Protein AF-W1YJQ4-F1 (afdb_monomer_lite)

Secondary structure (DSSP, 8-state):
-HHHHHHHTT-EEEEES-GGGS--SHHHHHHHHHHHHHT-EEEEES-HHHHTTT-S------SS-TTS-THHHHHHHHHHGGG--

pLDDT: mean 89.8, std 4.42, range [64.12, 94.44]

Radius of gyration: 14.17 Å; chains: 1; bounding box: 32×25×35 Å

InterPro domains:
  IPR006131 Aspartate/ornithine carbamoyltransferase, Asp/Orn-binding domain [PF00185] (2-85)
  IPR036901 Aspartate/ornithine carbamoyltransferase superfamily [G3DSA:3.40.50.1370] (1-85)
  IPR036901 Aspartate/ornithine carbamoyltransferase superfamily [SSF53671] (2-85)

Sequence (85 aa):
ALMSGAPGMGMDFRLIGPKQYWPAGPFYEECLKVAKETGATITYTDDVAEGVKGLDVIYTGVWVTMGDTYDMWEERINTFKPFQV

Organism: NCBI:txid408170

Structure (mmCIF, N/CA/C/O backbone):
data_AF-W1YJQ4-F1
#
_entry.id   AF-W1YJQ4-F1
#
loop_
_atom_site.group_PDB
_atom_site.id
_atom_site.type_symbol
_atom_site.label_atom_id
_atom_site.label_alt_id
_atom_site.label_comp_id
_atom_site.label_asym_id
_atom_site.label_entity_id
_atom_site.label_seq_id
_atom_site.pdbx_PDB_ins_code
_atom_site.Cartn_x
_atom_site.Cartn_y
_atom_site.Cartn_z
_atom_site.occupancy
_atom_site.B_iso_or_equiv
_atom_site.auth_seq_id
_atom_site.auth_comp_id
_atom_site.auth_asym_id
_atom_site.auth_atom_id
_atom_site.pdbx_PDB_model_num
ATOM 1 N N . ALA A 1 1 ? -3.066 13.008 -1.828 1.00 64.12 1 ALA A N 1
ATOM 2 C CA . ALA A 1 1 ? -4.528 13.091 -2.034 1.00 64.12 1 ALA A CA 1
ATOM 3 C C . ALA A 1 1 ? -5.243 11.881 -1.437 1.00 64.12 1 ALA A C 1
ATOM 5 O O . ALA A 1 1 ? -5.926 12.060 -0.443 1.00 64.12 1 ALA A O 1
ATOM 6 N N . LEU A 1 2 ? -5.047 10.661 -1.959 1.00 80.25 2 LEU A N 1
ATOM 7 C CA . LEU A 1 2 ? -5.722 9.458 -1.434 1.00 80.25 2 LEU A CA 1
ATOM 8 C C . LEU A 1 2 ? -5.372 9.174 0.034 1.00 80.25 2 LEU A C 1
ATOM 10 O O . LEU A 1 2 ? -6.256 9.030 0.867 1.00 80.25 2 LEU A O 1
ATOM 14 N N . MET A 1 3 ? -4.079 9.214 0.355 1.00 79.31 3 MET A N 1
ATOM 15 C CA . MET A 1 3 ? -3.572 8.930 1.696 1.00 79.31 3 MET A CA 1
ATOM 16 C C . MET A 1 3 ? -4.016 9.934 2.772 1.00 79.31 3 MET A C 1
ATOM 18 O O . MET A 1 3 ? -4.145 9.561 3.925 1.00 79.31 3 MET A O 1
ATOM 22 N N . SER A 1 4 ? -4.253 11.197 2.414 1.00 80.88 4 SER A N 1
ATOM 23 C CA . SER A 1 4 ? -4.753 12.215 3.348 1.00 80.88 4 SER A CA 1
ATOM 24 C C . SER A 1 4 ? -6.283 12.245 3.402 1.00 80.88 4 SER A C 1
ATOM 26 O O . SER A 1 4 ? -6.862 12.517 4.448 1.00 80.88 4 SER A O 1
ATOM 28 N N . GLY A 1 5 ? -6.947 11.975 2.273 1.00 83.88 5 GLY A N 1
ATOM 29 C CA . GLY A 1 5 ? -8.402 12.044 2.149 1.00 83.88 5 GLY A CA 1
ATOM 30 C C . GLY A 1 5 ? -9.121 10.851 2.770 1.00 83.88 5 GLY A C 1
ATOM 31 O O . GLY A 1 5 ? -10.109 11.046 3.470 1.00 83.88 5 GLY A O 1
ATOM 32 N N . ALA A 1 6 ? -8.616 9.631 2.565 1.00 87.31 6 ALA A N 1
ATOM 33 C CA . ALA A 1 6 ? -9.274 8.424 3.063 1.00 87.31 6 ALA A CA 1
ATOM 34 C C . ALA A 1 6 ? -9.327 8.364 4.606 1.00 87.31 6 ALA A C 1
ATOM 36 O O . ALA A 1 6 ? -10.416 8.140 5.142 1.00 87.31 6 ALA A O 1
ATOM 37 N N . PRO A 1 7 ? -8.238 8.676 5.344 1.00 85.38 7 PRO A N 1
ATOM 38 C CA . PRO A 1 7 ? -8.302 8.778 6.798 1.00 85.38 7 PRO A CA 1
ATOM 39 C C . PRO A 1 7 ? -9.259 9.865 7.276 1.00 85.38 7 PRO A C 1
ATOM 41 O O . PRO A 1 7 ? -10.031 9.625 8.197 1.00 85.38 7 PRO A O 1
ATOM 44 N N . GLY A 1 8 ? -9.274 11.034 6.628 1.00 84.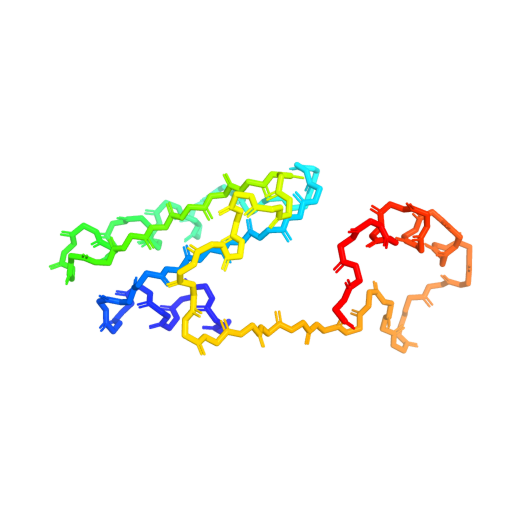81 8 GLY A N 1
ATOM 45 C CA . GLY A 1 8 ? -10.182 12.130 6.986 1.00 84.81 8 GLY A CA 1
ATOM 46 C C . GLY A 1 8 ? -11.670 11.789 6.832 1.00 84.81 8 GLY A C 1
ATOM 47 O O . GLY A 1 8 ? -12.506 12.411 7.478 1.00 84.81 8 GLY A O 1
ATOM 48 N N . MET A 1 9 ? -12.001 10.787 6.013 1.00 88.19 9 MET A N 1
ATOM 49 C CA . MET A 1 9 ? -13.372 10.319 5.783 1.00 88.19 9 MET A CA 1
ATOM 50 C C . MET A 1 9 ? -13.733 9.048 6.570 1.00 88.19 9 MET A C 1
ATOM 52 O O . MET A 1 9 ? -14.842 8.546 6.409 1.00 88.19 9 MET A O 1
ATOM 56 N N . GLY A 1 10 ? -12.834 8.514 7.408 1.00 88.88 10 GLY A N 1
ATOM 57 C CA . GLY A 1 10 ? -13.106 7.291 8.178 1.00 88.88 10 GLY A CA 1
ATOM 58 C C . GLY A 1 10 ? -13.023 5.992 7.361 1.00 88.88 10 GLY A C 1
ATOM 59 O O . GLY A 1 10 ? -13.602 4.986 7.759 1.00 88.88 10 GLY A O 1
ATOM 60 N N . MET A 1 11 ? -12.359 5.998 6.199 1.00 91.38 11 MET A N 1
ATOM 61 C CA . MET A 1 11 ? -12.335 4.855 5.272 1.00 91.38 11 MET A CA 1
ATOM 62 C C . MET A 1 11 ? -11.267 3.805 5.636 1.00 91.38 11 MET A C 1
ATOM 64 O O . MET A 1 11 ? -10.255 4.130 6.256 1.00 91.38 11 MET A O 1
ATOM 68 N N . ASP A 1 12 ? -11.445 2.555 5.189 1.00 92.38 12 ASP A N 1
ATOM 69 C CA . ASP A 1 12 ? -10.354 1.566 5.147 1.00 92.38 12 ASP A CA 1
ATOM 70 C C . ASP A 1 12 ? -9.450 1.870 3.946 1.00 92.38 12 ASP A C 1
ATOM 72 O O . ASP A 1 12 ? -9.838 1.705 2.786 1.00 92.38 12 ASP A O 1
ATOM 76 N N . PHE A 1 13 ? -8.251 2.371 4.227 1.00 93.06 13 PHE A N 1
ATOM 77 C CA . PHE A 1 13 ? -7.248 2.697 3.229 1.00 93.06 13 PHE A CA 1
ATOM 78 C C . PHE A 1 13 ? -6.127 1.663 3.250 1.00 93.06 13 PHE A C 1
ATOM 80 O O . PHE A 1 13 ? -5.399 1.524 4.236 1.00 93.06 13 PHE A O 1
ATOM 87 N N . ARG A 1 14 ? -5.932 0.983 2.119 1.00 93.06 14 ARG A N 1
ATOM 88 C CA . ARG A 1 14 ? -4.853 0.009 1.946 1.00 93.06 14 ARG A CA 1
ATOM 89 C C . ARG A 1 14 ? -3.919 0.446 0.835 1.00 93.06 14 ARG A C 1
ATOM 91 O O . ARG A 1 14 ? -4.359 0.702 -0.284 1.00 93.06 14 ARG A O 1
ATOM 98 N N . LEU A 1 15 ? -2.629 0.506 1.140 1.00 93.19 15 LEU A N 1
ATOM 99 C CA . LEU A 1 15 ? -1.590 0.728 0.145 1.00 93.19 15 LEU A CA 1
ATOM 100 C C . LEU A 1 15 ? -0.849 -0.590 -0.067 1.00 93.19 15 LEU A C 1
ATOM 102 O O . LEU A 1 15 ? -0.163 -1.099 0.820 1.00 93.19 15 LEU A O 1
ATOM 106 N N . ILE A 1 16 ? -1.052 -1.141 -1.260 1.00 94.00 16 ILE A N 1
ATOM 107 C CA . ILE A 1 16 ? -0.565 -2.454 -1.666 1.00 94.00 16 ILE A CA 1
ATOM 108 C C . ILE A 1 16 ? 0.592 -2.220 -2.625 1.00 94.00 16 ILE A C 1
ATOM 110 O O . ILE A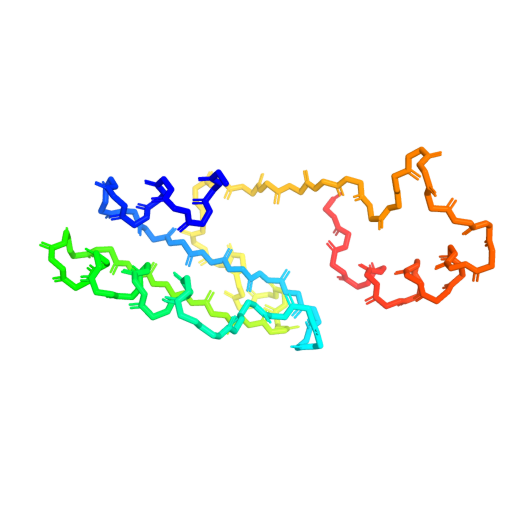 1 16 ? 0.392 -1.700 -3.724 1.00 94.00 16 ILE A O 1
ATOM 114 N N . GLY A 1 17 ? 1.809 -2.532 -2.201 1.00 93.69 17 GLY A N 1
ATOM 115 C CA . GLY A 1 17 ? 2.975 -2.198 -3.004 1.00 93.69 17 GLY A CA 1
ATOM 116 C C . GLY A 1 17 ? 4.308 -2.562 -2.367 1.00 93.69 17 GLY A C 1
ATOM 117 O O . GLY A 1 17 ? 4.363 -2.955 -1.199 1.00 93.69 17 GLY A O 1
ATOM 118 N N . PRO A 1 18 ? 5.407 -2.380 -3.117 1.00 92.31 18 PRO A N 1
ATOM 119 C CA . PRO A 1 18 ? 6.746 -2.685 -2.640 1.00 92.31 18 PRO A CA 1
ATOM 120 C C . PRO A 1 18 ? 7.100 -1.842 -1.408 1.00 92.31 18 PRO A C 1
ATOM 122 O O . PRO A 1 18 ? 6.932 -0.620 -1.416 1.00 92.31 18 PRO A O 1
ATOM 125 N N . LYS A 1 19 ? 7.662 -2.487 -0.378 1.00 90.38 19 LYS A N 1
ATOM 126 C CA . LYS A 1 19 ? 8.027 -1.871 0.915 1.00 90.38 19 LYS A CA 1
ATOM 127 C C . LYS A 1 19 ? 8.864 -0.598 0.795 1.00 90.38 19 LYS A C 1
ATOM 129 O O . LYS A 1 19 ? 8.703 0.322 1.587 1.00 90.38 19 LYS A O 1
ATOM 134 N N . GLN A 1 20 ? 9.732 -0.527 -0.212 1.00 89.56 20 GLN A N 1
ATOM 135 C CA . GLN A 1 20 ? 10.603 0.630 -0.443 1.00 89.56 20 GLN A CA 1
ATOM 136 C C . GLN A 1 20 ? 9.851 1.920 -0.812 1.00 89.56 20 GLN A C 1
ATOM 138 O O . GLN A 1 20 ? 10.413 3.002 -0.68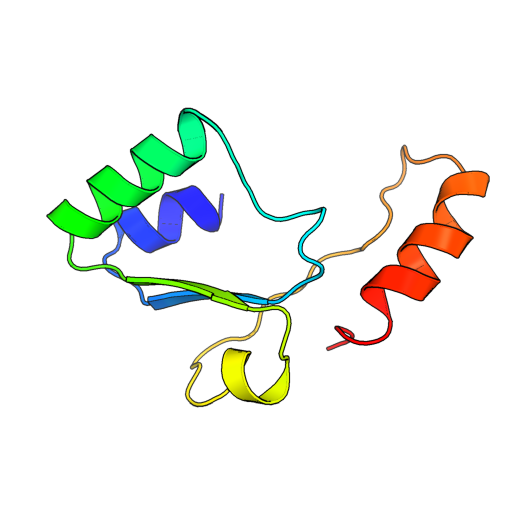5 1.00 89.56 20 GLN A O 1
ATOM 143 N N . TYR A 1 21 ? 8.591 1.816 -1.246 1.00 88.56 21 TYR A N 1
ATOM 144 C CA . TYR A 1 21 ? 7.739 2.961 -1.581 1.00 88.56 21 TYR A CA 1
ATOM 145 C C . TYR A 1 21 ? 6.673 3.241 -0.521 1.00 88.56 21 TYR A C 1
ATOM 147 O O . TYR A 1 21 ? 5.772 4.050 -0.752 1.00 88.56 21 TYR A O 1
ATOM 155 N N . TRP A 1 22 ? 6.738 2.572 0.633 1.00 90.06 22 TRP A N 1
ATOM 156 C CA . TRP A 1 22 ? 5.799 2.853 1.706 1.00 90.06 22 TRP A CA 1
ATOM 157 C C . TRP A 1 22 ? 6.050 4.253 2.275 1.00 90.06 22 TRP A C 1
ATOM 159 O O . TRP A 1 22 ? 7.200 4.655 2.474 1.00 90.06 22 TRP A O 1
ATOM 169 N N . PRO A 1 23 ? 4.982 5.020 2.531 1.00 86.56 23 PRO A N 1
ATOM 170 C CA . PRO A 1 23 ? 5.104 6.361 3.070 1.00 86.56 23 PRO A CA 1
ATOM 171 C C . PRO A 1 23 ? 5.683 6.311 4.486 1.00 86.56 23 PRO A C 1
ATOM 173 O O . PRO A 1 23 ? 5.297 5.486 5.313 1.00 86.56 23 PRO A O 1
ATOM 176 N N . ALA A 1 24 ? 6.597 7.231 4.773 1.00 88.00 24 ALA A N 1
ATOM 177 C CA . ALA A 1 24 ? 7.244 7.358 6.070 1.00 88.00 24 ALA A CA 1
ATOM 178 C C . ALA A 1 24 ? 7.385 8.834 6.465 1.00 88.00 24 ALA A C 1
ATOM 180 O O . ALA A 1 24 ? 7.299 9.735 5.627 1.00 88.00 24 ALA A O 1
ATOM 181 N N . GLY A 1 25 ? 7.625 9.076 7.755 1.00 89.81 25 GLY A N 1
ATOM 182 C CA . GLY A 1 25 ? 7.906 10.405 8.293 1.00 89.81 25 GLY A CA 1
ATOM 183 C C . GLY A 1 25 ? 6.673 11.182 8.781 1.00 89.81 25 GLY A C 1
ATOM 184 O O . GLY A 1 25 ? 5.593 10.609 8.939 1.00 89.81 25 GLY A O 1
ATOM 185 N N . PRO A 1 26 ? 6.824 12.499 9.021 1.00 89.44 26 PRO A N 1
ATOM 186 C CA . PRO A 1 26 ? 5.847 13.299 9.767 1.00 89.44 26 PRO A CA 1
ATOM 187 C C . PRO A 1 26 ? 4.446 13.326 9.148 1.00 89.44 26 PRO A C 1
ATOM 189 O O . PRO A 1 26 ? 3.449 13.268 9.861 1.00 89.44 26 PRO A O 1
ATOM 192 N N . PHE A 1 27 ? 4.364 13.359 7.814 1.00 88.06 27 PHE A N 1
ATOM 193 C CA . PHE A 1 27 ? 3.089 13.342 7.093 1.00 88.06 27 PHE A CA 1
ATOM 194 C C . PHE A 1 27 ? 2.314 12.037 7.319 1.00 88.06 27 PHE A C 1
ATOM 196 O O . PHE A 1 27 ? 1.096 12.041 7.493 1.00 88.06 27 PHE A O 1
ATOM 203 N N . TYR A 1 28 ? 3.019 10.905 7.342 1.00 88.69 28 TYR A N 1
ATOM 204 C CA . TYR A 1 28 ? 2.395 9.618 7.619 1.00 88.69 28 TYR A CA 1
ATOM 205 C C . TYR A 1 28 ? 1.904 9.540 9.069 1.00 88.69 28 TYR A C 1
ATOM 207 O O . TYR A 1 28 ? 0.783 9.096 9.315 1.00 88.69 28 TYR A O 1
ATOM 215 N N . GLU A 1 29 ? 2.695 10.031 10.023 1.00 90.69 29 GLU A N 1
ATOM 216 C CA . GLU A 1 29 ? 2.285 10.096 11.429 1.00 90.69 29 GLU A CA 1
ATOM 217 C C . GLU A 1 29 ? 1.038 10.961 11.636 1.00 90.69 29 GLU A C 1
ATOM 219 O O . GLU A 1 29 ? 0.179 10.626 12.452 1.00 90.69 29 GLU A O 1
ATOM 224 N N . GLU A 1 30 ? 0.908 12.055 10.889 1.00 90.81 30 GLU A N 1
ATOM 225 C CA . GLU A 1 30 ? -0.294 12.886 10.888 1.00 90.81 30 GLU A CA 1
ATOM 226 C C . GLU A 1 30 ? -1.505 12.120 10.342 1.00 90.81 30 GLU A C 1
ATOM 228 O O . GLU A 1 30 ? -2.549 12.081 10.994 1.00 90.81 30 GLU A O 1
ATOM 233 N N . CYS A 1 31 ? -1.350 11.415 9.218 1.00 89.62 31 CYS A N 1
ATOM 234 C CA . CYS A 1 31 ? -2.415 10.576 8.662 1.00 89.62 31 CYS A CA 1
ATOM 235 C C . CYS A 1 31 ? -2.866 9.487 9.651 1.00 89.62 31 CYS A C 1
ATOM 237 O O . CYS A 1 31 ? -4.061 9.224 9.770 1.00 89.62 31 CYS A O 1
ATOM 239 N N . LEU A 1 32 ? -1.934 8.886 10.399 1.00 89.50 32 LEU A N 1
ATOM 240 C CA . LEU A 1 32 ? -2.254 7.916 11.451 1.00 89.50 32 LEU A CA 1
ATOM 241 C C . LEU A 1 32 ? -3.016 8.539 12.625 1.00 89.50 32 LEU A C 1
ATOM 243 O O . LEU A 1 32 ? -3.879 7.880 13.205 1.00 89.50 32 LEU A O 1
ATOM 247 N N . LYS A 1 33 ? -2.695 9.781 13.010 1.00 91.56 33 LYS A N 1
ATOM 248 C CA . LYS A 1 33 ? -3.437 10.499 14.059 1.00 91.56 33 LYS A CA 1
ATOM 249 C C . LYS A 1 33 ? -4.870 10.759 13.612 1.00 91.56 33 LYS A C 1
ATOM 251 O O . LYS A 1 33 ? -5.790 10.383 14.330 1.00 91.56 33 LYS A O 1
ATOM 256 N N . VAL A 1 34 ? -5.045 11.284 12.400 1.00 91.06 34 VAL A N 1
ATOM 257 C CA . VAL A 1 34 ? -6.373 11.506 11.811 1.00 91.06 34 VAL A CA 1
ATOM 258 C C . VAL A 1 34 ? -7.150 10.195 11.726 1.00 91.06 34 VAL A C 1
ATOM 260 O O . VAL A 1 34 ? -8.312 10.155 12.113 1.00 91.06 34 VAL A O 1
ATOM 263 N N . ALA A 1 35 ? -6.508 9.099 11.308 1.00 91.56 35 ALA A N 1
ATOM 264 C CA . ALA A 1 35 ? -7.165 7.797 11.234 1.00 91.56 35 ALA A CA 1
ATOM 265 C C . ALA A 1 35 ? -7.705 7.321 12.591 1.00 91.56 35 ALA A C 1
ATOM 267 O O . ALA A 1 35 ? -8.812 6.791 12.670 1.00 91.56 35 ALA A O 1
ATOM 268 N N . LYS A 1 36 ? -6.960 7.559 13.678 1.00 90.56 36 LYS A N 1
ATOM 269 C CA . LYS A 1 36 ? -7.420 7.244 15.039 1.00 90.56 36 LYS A CA 1
ATOM 270 C C . LYS A 1 36 ? -8.617 8.090 15.469 1.00 90.56 36 LYS A C 1
ATOM 272 O O . LYS A 1 36 ? -9.461 7.588 16.202 1.00 90.56 36 LYS A O 1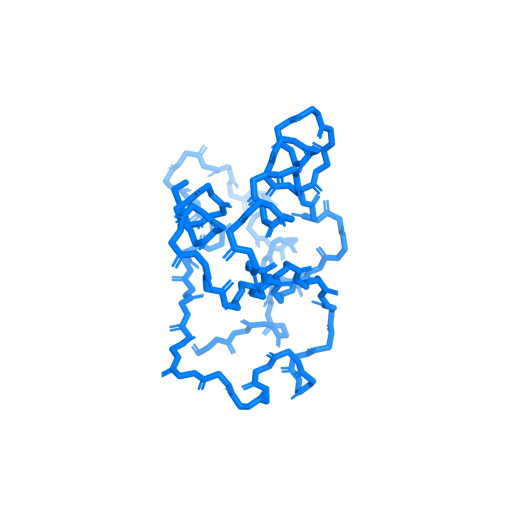
ATOM 277 N N . GLU A 1 37 ? -8.680 9.348 15.046 1.00 93.19 37 GLU A N 1
ATOM 278 C CA . GLU A 1 37 ? -9.781 10.257 15.385 1.00 93.19 37 GLU A CA 1
ATOM 279 C C . GLU A 1 37 ? -11.064 9.926 14.615 1.00 93.19 37 GLU A C 1
ATOM 281 O O . GLU A 1 37 ? -12.157 10.012 15.172 1.00 93.19 37 GLU A O 1
ATOM 286 N N . THR A 1 38 ? -10.942 9.515 13.353 1.00 92.19 38 THR A N 1
ATOM 287 C CA . THR A 1 38 ? -12.086 9.216 12.477 1.00 92.19 38 THR A CA 1
ATOM 288 C C . THR A 1 38 ? -12.535 7.757 12.522 1.00 92.19 38 THR A C 1
ATOM 290 O O . THR A 1 38 ? -13.614 7.438 12.029 1.00 92.19 38 THR A O 1
ATOM 293 N N . GLY A 1 39 ? -11.720 6.863 13.091 1.00 91.44 39 GLY A N 1
ATOM 294 C CA . GLY A 1 39 ? -11.939 5.416 13.043 1.00 91.44 39 GLY A CA 1
ATOM 295 C C . GLY A 1 39 ? -11.523 4.768 11.718 1.00 91.44 39 GLY A C 1
ATOM 296 O O . GLY A 1 39 ? -11.828 3.597 11.494 1.00 91.44 39 GLY A O 1
ATOM 297 N N . ALA A 1 40 ? -10.825 5.502 10.847 1.00 92.69 40 ALA A N 1
ATOM 298 C CA . ALA A 1 40 ? -10.239 4.943 9.637 1.00 92.69 40 ALA A CA 1
ATOM 299 C C . ALA A 1 40 ? -9.156 3.907 9.964 1.00 92.69 40 ALA A C 1
ATOM 301 O O . ALA A 1 40 ? -8.475 3.975 10.991 1.00 92.69 40 ALA A O 1
ATOM 302 N N . THR A 1 41 ? -8.938 2.983 9.033 1.00 91.25 41 THR A N 1
ATOM 303 C CA . THR A 1 41 ? -7.836 2.018 9.111 1.00 91.25 41 THR A CA 1
ATOM 304 C C . THR A 1 41 ? -6.850 2.300 7.989 1.00 91.25 41 THR A C 1
ATOM 306 O O . THR A 1 41 ? -7.253 2.539 6.857 1.00 91.25 41 THR A O 1
ATOM 309 N N . ILE A 1 42 ? -5.555 2.307 8.306 1.00 91.94 42 ILE A N 1
ATOM 310 C CA . ILE A 1 42 ? -4.484 2.430 7.316 1.00 91.94 42 ILE A CA 1
ATOM 311 C C . ILE A 1 42 ? -3.657 1.150 7.366 1.00 91.94 42 ILE A C 1
ATOM 313 O O . ILE A 1 42 ? -3.039 0.861 8.391 1.00 91.94 42 ILE A O 1
ATOM 317 N N . THR A 1 43 ? -3.629 0.412 6.258 1.00 91.31 43 THR A N 1
ATOM 318 C CA . THR A 1 43 ? -2.888 -0.849 6.131 1.00 91.31 43 THR A CA 1
ATOM 319 C C . THR A 1 43 ? -1.875 -0.767 4.994 1.00 91.31 43 THR A C 1
ATOM 321 O O . THR A 1 43 ? -2.185 -0.279 3.907 1.00 91.31 43 THR A O 1
ATOM 324 N N . TYR A 1 44 ? -0.676 -1.295 5.229 1.00 91.88 44 TYR A N 1
ATOM 325 C CA . TYR A 1 44 ? 0.339 -1.495 4.198 1.00 91.88 44 TYR A CA 1
ATOM 326 C C . TYR A 1 44 ? 0.624 -2.974 4.060 1.00 91.88 44 TYR A C 1
ATOM 328 O O . TYR A 1 44 ? 0.833 -3.657 5.062 1.00 91.88 44 TYR A O 1
ATOM 336 N N . THR A 1 45 ? 0.649 -3.455 2.828 1.00 93.62 45 THR A N 1
ATOM 337 C CA . THR A 1 45 ? 1.010 -4.840 2.547 1.00 93.62 45 THR A CA 1
ATOM 338 C C . THR A 1 45 ? 1.717 -4.930 1.203 1.00 93.62 45 THR A C 1
ATOM 340 O O . THR A 1 45 ? 1.440 -4.168 0.277 1.00 93.62 45 THR A O 1
ATOM 343 N N . ASP A 1 46 ? 2.690 -5.826 1.115 1.00 93.75 46 ASP A N 1
ATOM 344 C CA . ASP A 1 46 ? 3.315 -6.236 -0.138 1.00 93.75 46 ASP A CA 1
ATOM 345 C C . ASP A 1 46 ? 2.662 -7.503 -0.718 1.00 93.75 46 ASP A C 1
ATOM 347 O O . ASP A 1 46 ? 3.028 -7.928 -1.813 1.00 93.75 46 ASP A O 1
ATOM 351 N N . ASP A 1 47 ? 1.660 -8.067 -0.035 1.00 94.44 47 ASP A N 1
ATOM 352 C CA . ASP A 1 47 ? 0.831 -9.162 -0.531 1.00 94.44 47 ASP A CA 1
ATOM 353 C C . ASP A 1 47 ? -0.410 -8.609 -1.248 1.00 94.44 47 ASP A C 1
ATOM 355 O O . ASP A 1 47 ? -1.312 -8.015 -0.649 1.00 94.44 47 ASP A O 1
ATOM 359 N N . VAL A 1 48 ? -0.464 -8.822 -2.563 1.00 92.75 48 VAL A N 1
ATOM 360 C CA . VAL A 1 48 ? -1.588 -8.385 -3.398 1.00 92.75 48 VAL A CA 1
ATOM 361 C C . VAL A 1 48 ? -2.880 -9.102 -3.021 1.00 92.75 48 VAL A C 1
ATOM 363 O O . VAL A 1 48 ? -3.924 -8.459 -2.935 1.00 92.75 48 VAL A O 1
ATOM 366 N N . ALA A 1 49 ? -2.829 -10.413 -2.782 1.00 92.50 49 ALA A N 1
ATOM 367 C CA . ALA A 1 49 ? -4.015 -11.222 -2.526 1.00 92.50 49 ALA A CA 1
ATOM 368 C C . ALA A 1 49 ? -4.654 -10.875 -1.177 1.00 92.50 49 ALA A C 1
ATOM 370 O O . ALA A 1 49 ? -5.880 -10.783 -1.081 1.00 92.50 49 ALA A O 1
ATOM 371 N N . GLU A 1 50 ? -3.837 -10.652 -0.148 1.00 92.69 50 GLU A N 1
ATOM 372 C CA . GLU A 1 50 ? -4.310 -10.157 1.145 1.00 92.69 50 GLU A CA 1
ATOM 373 C C . GLU A 1 50 ? -4.839 -8.723 1.020 1.00 92.69 50 GLU A C 1
ATOM 375 O O . GLU A 1 50 ? -5.948 -8.421 1.472 1.00 92.69 50 GLU A O 1
ATOM 380 N N . GLY A 1 51 ? -4.073 -7.854 0.358 1.00 90.50 51 GLY A N 1
ATOM 381 C CA . GLY A 1 51 ? -4.378 -6.435 0.255 1.00 90.50 51 GLY A CA 1
ATOM 382 C C . GLY A 1 51 ? -5.723 -6.154 -0.406 1.00 90.50 51 GLY A C 1
ATOM 383 O O . GLY A 1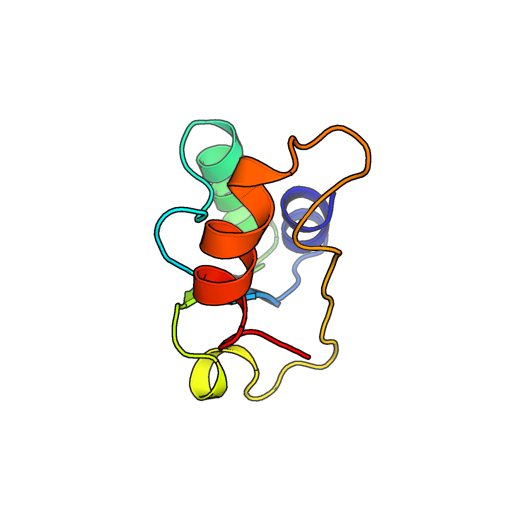 51 ? -6.501 -5.358 0.123 1.00 90.50 51 GLY A O 1
ATOM 384 N N . VAL A 1 52 ? -6.031 -6.827 -1.521 1.00 93.62 52 VAL A N 1
ATOM 385 C CA . VAL A 1 52 ? -7.270 -6.577 -2.283 1.00 93.62 52 VAL A CA 1
ATOM 386 C C . VAL A 1 52 ? -8.511 -7.233 -1.680 1.00 93.62 52 VAL A C 1
ATOM 388 O O . VAL A 1 52 ? -9.636 -6.951 -2.099 1.00 93.62 52 VAL A O 1
ATOM 391 N N . LYS A 1 53 ? -8.339 -8.128 -0.703 1.00 93.81 53 LYS A N 1
ATOM 392 C CA . LYS A 1 53 ? -9.441 -8.929 -0.175 1.00 93.81 53 LYS A CA 1
ATOM 393 C C . LYS A 1 53 ? -10.472 -8.052 0.534 1.00 93.81 53 LYS A C 1
ATOM 395 O O . LYS A 1 53 ? -10.190 -7.454 1.573 1.00 93.81 53 LYS A O 1
ATOM 400 N N . GLY A 1 54 ? -11.693 -8.054 -0.000 1.00 92.06 54 GLY A N 1
ATOM 401 C CA . GLY A 1 54 ? -12.824 -7.320 0.566 1.00 92.06 54 GLY A CA 1
ATOM 402 C C . GLY A 1 54 ? -12.766 -5.807 0.353 1.00 92.06 54 GLY A C 1
ATOM 403 O O . GLY A 1 54 ? -13.446 -5.097 1.081 1.00 92.06 54 GLY A O 1
ATOM 404 N N . LEU A 1 55 ? -11.957 -5.316 -0.596 1.00 92.06 55 LEU A N 1
ATOM 405 C CA . LEU A 1 55 ? -11.991 -3.912 -1.006 1.00 92.06 55 LEU A CA 1
ATOM 406 C C . LEU A 1 55 ? -13.197 -3.633 -1.908 1.00 92.06 55 LEU A C 1
ATOM 408 O O . LEU A 1 55 ? -13.476 -4.398 -2.831 1.00 92.06 55 LEU A O 1
ATOM 412 N N . ASP A 1 56 ? -13.846 -2.490 -1.694 1.00 93.75 56 ASP A N 1
ATOM 413 C CA . ASP A 1 56 ? -14.915 -1.999 -2.570 1.00 93.75 56 ASP A CA 1
ATOM 414 C C . ASP A 1 56 ? -14.373 -1.373 -3.865 1.00 93.75 56 ASP A C 1
ATOM 416 O O . ASP A 1 56 ? -15.025 -1.408 -4.908 1.00 93.75 56 ASP A O 1
ATOM 420 N N . VAL A 1 57 ? -13.177 -0.775 -3.805 1.00 92.56 57 VAL A N 1
ATOM 421 C CA . VAL A 1 57 ? -12.559 -0.043 -4.918 1.00 92.56 57 VAL A CA 1
ATOM 422 C C . VAL A 1 57 ? -11.060 -0.322 -4.961 1.00 92.56 57 VAL A C 1
ATOM 424 O O . VAL A 1 57 ? -10.378 -0.266 -3.939 1.00 92.56 57 VAL A O 1
ATOM 427 N N . ILE A 1 58 ? -10.539 -0.563 -6.166 1.00 93.38 58 ILE A N 1
ATOM 428 C CA . ILE A 1 58 ? -9.102 -0.643 -6.445 1.00 93.38 58 ILE A CA 1
ATOM 429 C C . ILE A 1 58 ? -8.714 0.576 -7.279 1.00 93.38 58 ILE A C 1
ATOM 431 O O . ILE A 1 58 ? -9.353 0.883 -8.285 1.00 93.38 58 ILE A O 1
ATOM 435 N N . TYR A 1 59 ? -7.658 1.267 -6.858 1.00 92.81 59 TYR A N 1
ATOM 436 C CA . TYR A 1 59 ? -7.108 2.415 -7.569 1.00 92.81 59 TYR A CA 1
ATOM 437 C C . TYR A 1 59 ? -5.625 2.189 -7.849 1.00 92.81 59 TYR A C 1
ATOM 439 O O . TYR A 1 59 ? -4.870 1.826 -6.950 1.00 92.81 59 TYR A O 1
ATOM 447 N N . THR A 1 60 ? -5.200 2.461 -9.082 1.00 93.12 60 THR A N 1
ATOM 448 C CA . THR A 1 60 ? -3.790 2.425 -9.482 1.00 93.12 60 THR A CA 1
ATOM 449 C C . THR A 1 60 ? -3.431 3.659 -10.308 1.00 93.12 60 THR A C 1
ATOM 451 O O . THR A 1 60 ? -4.303 4.359 -10.824 1.00 93.12 60 THR A O 1
ATOM 454 N N . GLY A 1 61 ? -2.137 3.948 -10.405 1.00 90.56 61 GLY A N 1
ATOM 455 C CA . GLY A 1 61 ? -1.588 5.043 -11.199 1.00 90.56 61 GLY A CA 1
ATOM 456 C C . GLY A 1 61 ? -0.469 4.556 -12.111 1.00 90.56 61 GLY A C 1
ATOM 457 O O . GLY A 1 61 ? -0.023 3.414 -12.023 1.00 90.56 61 GLY A O 1
ATOM 458 N N . VAL A 1 62 ? 0.010 5.439 -12.985 1.00 90.62 62 VAL A N 1
ATOM 459 C CA . VAL A 1 62 ? 1.193 5.151 -13.803 1.00 90.62 62 VAL A CA 1
ATOM 460 C C . VAL A 1 62 ? 2.433 5.026 -12.911 1.00 90.62 62 VAL A C 1
ATOM 462 O O . VAL A 1 62 ? 2.648 5.848 -12.022 1.00 90.62 62 VAL A O 1
ATOM 465 N N . TRP A 1 63 ? 3.261 4.003 -13.137 1.00 88.81 63 TRP A N 1
ATOM 466 C CA . TRP A 1 63 ? 4.491 3.778 -12.355 1.00 88.81 63 TRP A CA 1
ATOM 467 C C . TRP A 1 63 ? 5.628 4.725 -12.746 1.00 88.81 63 TRP A C 1
ATOM 469 O O . TRP A 1 63 ? 6.572 4.943 -11.983 1.00 88.81 63 TRP A O 1
ATOM 479 N N . VAL A 1 64 ? 5.538 5.286 -13.948 1.00 87.31 64 VAL A N 1
ATOM 480 C CA . VAL A 1 64 ? 6.514 6.213 -14.503 1.00 87.31 64 VAL A CA 1
ATOM 481 C C . VAL A 1 64 ? 5.774 7.415 -15.072 1.00 87.31 64 VAL A C 1
ATOM 483 O O . VAL A 1 64 ? 4.752 7.268 -15.744 1.00 87.31 64 VAL A O 1
ATOM 486 N N . THR A 1 65 ? 6.256 8.608 -14.749 1.00 85.06 65 THR A N 1
ATOM 487 C CA . THR A 1 65 ? 5.651 9.882 -15.141 1.00 85.06 65 THR A CA 1
ATOM 488 C C . THR A 1 65 ? 6.398 10.499 -16.319 1.00 85.06 65 THR A C 1
ATOM 490 O O . THR A 1 65 ? 7.516 10.102 -16.637 1.00 85.06 65 THR A O 1
ATOM 493 N N . MET A 1 66 ? 5.806 11.511 -16.961 1.00 79.00 66 MET A N 1
ATOM 494 C CA . MET A 1 66 ? 6.426 12.176 -18.118 1.00 79.00 66 MET A CA 1
ATOM 495 C C . MET A 1 66 ? 7.793 12.822 -17.826 1.00 79.00 66 MET A C 1
ATOM 497 O O . MET A 1 66 ? 8.520 13.115 -18.769 1.00 79.00 66 MET A O 1
ATOM 501 N N . GLY A 1 67 ? 8.130 13.081 -16.558 1.00 82.44 67 GLY A N 1
ATOM 502 C CA . GLY A 1 67 ? 9.403 13.692 -16.160 1.00 82.44 67 GLY A CA 1
ATOM 503 C C . GLY A 1 67 ? 10.486 12.701 -15.730 1.00 82.44 67 GLY A C 1
ATOM 504 O O . GLY A 1 67 ? 11.614 13.124 -15.493 1.00 82.44 67 GLY A O 1
ATOM 505 N N . ASP A 1 68 ? 10.160 11.413 -15.602 1.00 86.25 68 ASP A N 1
ATOM 506 C CA . ASP A 1 68 ? 11.123 10.392 -15.190 1.00 86.25 68 ASP A CA 1
ATOM 507 C C . ASP A 1 68 ? 12.033 10.000 -16.369 1.00 86.25 68 ASP A C 1
ATOM 509 O O . ASP A 1 68 ? 11.592 9.887 -17.518 1.00 86.25 68 ASP A O 1
ATOM 513 N N . THR A 1 69 ? 13.314 9.769 -16.090 1.00 88.12 69 THR A N 1
ATOM 514 C CA . THR A 1 69 ? 14.302 9.393 -17.106 1.00 88.12 69 THR A CA 1
ATOM 515 C C . THR A 1 69 ? 14.128 7.935 -17.540 1.00 88.12 69 THR A C 1
ATOM 517 O O . THR A 1 69 ? 13.692 7.091 -16.758 1.00 88.12 69 THR A O 1
ATOM 520 N N . TYR A 1 70 ? 14.456 7.621 -18.800 1.00 87.00 70 TYR A N 1
ATOM 521 C CA . TYR A 1 70 ? 14.230 6.290 -19.387 1.00 87.00 70 TYR A CA 1
ATOM 522 C C . TYR A 1 70 ? 14.945 5.149 -18.647 1.00 87.00 70 TYR A C 1
ATOM 524 O O . TYR A 1 70 ? 14.433 4.034 -18.607 1.00 87.00 70 TYR A O 1
ATOM 532 N N . ASP A 1 71 ? 16.091 5.416 -18.028 1.00 88.44 71 ASP A N 1
ATOM 533 C CA . ASP A 1 71 ? 16.857 4.451 -17.233 1.00 88.44 71 ASP A CA 1
ATOM 534 C C . ASP A 1 71 ? 16.104 3.962 -15.984 1.00 88.44 71 ASP A C 1
ATOM 536 O O . ASP A 1 71 ? 16.277 2.817 -15.578 1.00 88.44 71 ASP A O 1
ATOM 540 N N . MET A 1 72 ? 15.192 4.766 -15.426 1.00 87.44 72 MET A N 1
ATOM 541 C CA . MET A 1 72 ? 14.381 4.361 -14.269 1.00 87.44 72 MET A CA 1
ATOM 542 C C . MET A 1 72 ? 13.239 3.403 -14.635 1.00 87.44 72 MET A C 1
ATOM 544 O O . MET A 1 72 ? 12.622 2.803 -13.750 1.00 87.44 72 MET A O 1
ATOM 548 N N . TRP A 1 73 ? 12.906 3.280 -15.924 1.00 88.88 73 TRP A N 1
ATOM 549 C CA . TRP A 1 73 ? 11.722 2.538 -16.358 1.00 88.88 73 TRP A CA 1
ATOM 550 C C . TRP A 1 73 ? 11.869 1.050 -16.092 1.00 88.88 73 TRP A C 1
ATOM 552 O O . TRP A 1 73 ? 10.945 0.442 -15.561 1.00 88.88 73 TRP A O 1
ATOM 562 N N . GLU A 1 74 ? 13.012 0.465 -16.442 1.00 91.12 74 GLU A N 1
ATOM 563 C CA . GLU A 1 74 ? 13.220 -0.978 -16.320 1.00 91.12 74 GLU A CA 1
ATOM 564 C C . GLU A 1 74 ? 13.104 -1.435 -14.861 1.00 91.12 74 GLU A C 1
ATOM 566 O O . GLU A 1 74 ? 12.358 -2.369 -14.557 1.00 91.12 74 GLU A O 1
ATOM 571 N N . GLU A 1 75 ? 13.765 -0.728 -13.943 1.00 90.25 75 GLU A N 1
ATOM 572 C CA . GLU A 1 75 ? 13.708 -1.026 -12.512 1.00 90.25 75 GLU A CA 1
ATOM 573 C C . GLU A 1 75 ? 12.283 -0.887 -11.962 1.00 90.25 75 GLU A C 1
ATOM 575 O O . GLU A 1 75 ? 11.777 -1.801 -11.298 1.00 90.25 75 GLU A O 1
ATOM 580 N N . ARG A 1 76 ? 11.599 0.227 -12.266 1.00 90.06 76 ARG A N 1
ATOM 581 C CA . ARG A 1 76 ? 10.230 0.452 -11.783 1.00 90.06 76 ARG A CA 1
ATOM 582 C C . ARG A 1 76 ? 9.257 -0.565 -12.364 1.00 90.06 76 ARG A C 1
ATOM 584 O O . ARG A 1 76 ? 8.451 -1.111 -11.616 1.00 90.06 76 ARG A O 1
ATOM 591 N N . ILE A 1 77 ? 9.344 -0.867 -13.659 1.00 90.81 77 ILE A N 1
ATOM 592 C CA . ILE A 1 77 ? 8.499 -1.884 -14.293 1.00 90.81 77 ILE A CA 1
ATOM 593 C C . ILE A 1 77 ? 8.708 -3.223 -13.595 1.00 90.81 77 ILE A C 1
ATOM 595 O O . ILE A 1 77 ? 7.731 -3.820 -13.159 1.00 90.81 77 ILE A O 1
ATOM 599 N N . ASN A 1 78 ? 9.949 -3.678 -13.420 1.00 92.69 78 ASN A N 1
ATOM 600 C CA . ASN A 1 78 ? 10.2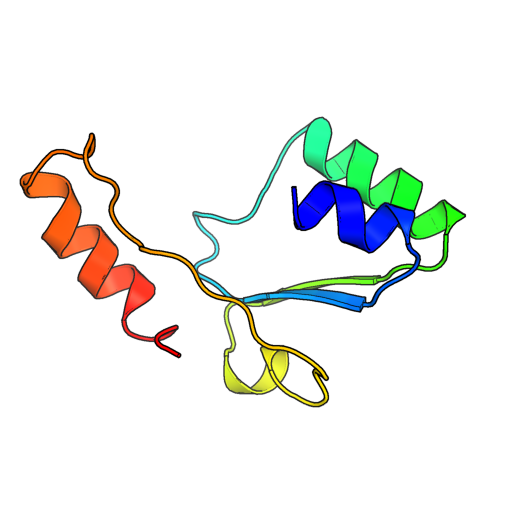15 -4.967 -12.779 1.00 92.69 78 ASN A CA 1
ATOM 601 C C . ASN A 1 78 ? 9.715 -5.018 -11.329 1.00 92.69 78 ASN A C 1
ATOM 603 O O . ASN A 1 78 ? 9.167 -6.034 -10.904 1.00 92.69 78 ASN A O 1
ATOM 607 N N . THR A 1 79 ? 9.843 -3.912 -10.599 1.00 93.06 79 THR A N 1
ATOM 608 C CA . THR A 1 79 ? 9.425 -3.819 -9.197 1.00 93.06 79 THR A CA 1
ATOM 609 C C . THR A 1 79 ? 7.904 -3.790 -9.036 1.00 93.06 79 THR A C 1
ATOM 611 O O . THR A 1 79 ? 7.364 -4.436 -8.139 1.00 93.06 79 THR A O 1
ATOM 614 N N . PHE A 1 80 ? 7.198 -3.048 -9.892 1.00 93.25 80 PHE A N 1
ATOM 615 C CA . PHE A 1 80 ? 5.749 -2.857 -9.782 1.00 93.25 80 PHE A CA 1
ATOM 616 C C . PHE A 1 80 ? 4.924 -3.856 -10.596 1.00 93.25 80 PHE A C 1
ATOM 618 O O . PHE A 1 80 ? 3.733 -3.998 -10.332 1.00 93.25 80 PHE A O 1
ATOM 625 N N . LYS A 1 81 ? 5.531 -4.602 -11.527 1.00 93.50 81 LYS A N 1
ATOM 626 C CA . LYS A 1 81 ? 4.854 -5.626 -12.340 1.00 93.50 81 LYS A CA 1
ATOM 627 C C . LYS A 1 81 ? 4.002 -6.620 -11.537 1.00 93.50 81 LYS A C 1
ATOM 629 O O . LYS A 1 81 ? 2.912 -6.930 -12.011 1.00 93.50 81 LYS A O 1
ATOM 634 N N . PRO A 1 82 ? 4.409 -7.093 -10.341 1.00 92.94 82 PRO A N 1
ATOM 635 C CA . PRO A 1 82 ? 3.555 -7.958 -9.520 1.00 92.94 82 PRO A CA 1
ATOM 636 C C . PRO A 1 82 ? 2.265 -7.287 -9.018 1.00 92.94 82 PRO A C 1
ATOM 638 O O . PRO A 1 82 ? 1.313 -7.983 -8.688 1.00 92.94 82 PRO A O 1
ATOM 641 N N . PHE A 1 83 ? 2.226 -5.953 -8.972 1.00 92.12 83 PHE A N 1
ATOM 642 C CA . PHE A 1 83 ? 1.116 -5.130 -8.479 1.00 92.12 83 PHE A CA 1
ATOM 643 C C . PHE A 1 83 ? 0.256 -4.553 -9.619 1.00 92.12 83 PHE A C 1
ATOM 645 O O . PHE A 1 83 ? -0.466 -3.573 -9.427 1.00 92.12 83 PHE A O 1
ATOM 652 N N . GLN A 1 84 ? 0.367 -5.112 -10.828 1.00 92.25 84 GLN A N 1
ATOM 653 C CA . GLN A 1 84 ? -0.446 -4.707 -11.972 1.00 92.25 84 GLN A CA 1
ATOM 654 C C . GLN A 1 84 ? -1.929 -5.011 -11.722 1.00 92.25 84 GLN A C 1
ATOM 656 O O . GLN A 1 84 ? -2.277 -6.124 -11.330 1.00 92.25 84 GLN A O 1
ATOM 661 N N . VAL A 1 85 ? -2.776 -4.008 -11.970 1.00 87.56 85 VAL A N 1
ATOM 662 C CA . VAL A 1 85 ? -4.245 -4.098 -11.938 1.00 87.56 85 VAL A CA 1
ATOM 663 C C . VAL A 1 85 ? -4.768 -4.262 -13.355 1.00 87.56 85 VAL A C 1
ATOM 665 O O . VAL A 1 85 ? -4.281 -3.510 -14.232 1.00 87.56 85 VAL A O 1
#

Foldseek 3Di:
DLLQVQLQQLEAAEDAFDPVPDDDDDVNVVSVVSNVVSVYHYYYYPDQVVRPPPDPDDDDDDQDDPPDDPVVCVVSCVRCVVVDD